Protein AF-A0A8C6BKL3-F1 (afdb_monomer_lite)

Foldseek 3Di:
DLQQAAEEDECVPQVPDPVSVVVCVVSNYFYDYPPPDLPDPSLVVVLVCLLVQGKHKYQQLNDFQPPLDDGDGDCNVVVSQVVRPQRFDKDKDKDWADPCPCVVQCVDPVSVVPDRTGIGIMIMGGGDDDPPDD

Radius of gyration: 18.19 Å; chains: 1; bounding box: 45×33×54 Å

Secondary structure (DSSP, 8-state):
-TTPPBEEEEHHHHSSSHHHHHHHHHTTEEEE-SSS-S-SHHHHHHHHHHHTT--EEE-TTSS--SS---PPPPHHHHHHHHH-SS--EEEEEEEE---TT-TTGGGSTTGGGS-PPPEEEEEEEEPPPPS---

Sequence (134 aa):
LKLMRWTPAAADICFTKELHSHFFSLGKCVPVCRGDGVYQKGMDFILEKLNHGDWVHIFPEGKVNMSSEFLRFKWGIGRLIAECHLNPVILPLWHVENHRADWEALQCPACARAAPGREQVSCEFLPQAIPELS

Organism: Monodon monoceros (NCBI:txid40151)

Structure (mmCIF, N/CA/C/O backbone):
data_AF-A0A8C6BKL3-F1
#
_entry.id   AF-A0A8C6BKL3-F1
#
loop_
_atom_site.group_PDB
_atom_site.id
_atom_site.type_symbol
_atom_site.label_atom_id
_atom_site.label_alt_id
_atom_site.label_comp_id
_atom_site.label_asym_id
_atom_site.label_entity_id
_atom_site.label_seq_id
_atom_site.pdbx_PDB_ins_code
_atom_site.Cartn_x
_atom_site.Cartn_y
_atom_site.Cartn_z
_atom_site.occupancy
_atom_site.B_iso_or_equiv
_atom_site.auth_seq_id
_atom_site.auth_comp_id
_atom_site.auth_asym_id
_atom_site.auth_atom_id
_atom_site.pdbx_PDB_model_num
ATOM 1 N N . LEU A 1 1 ? -14.721 14.035 -1.439 1.00 51.38 1 LEU A N 1
ATOM 2 C CA . LEU A 1 1 ? -13.524 13.202 -1.144 1.00 51.38 1 LEU A CA 1
ATOM 3 C C . LEU A 1 1 ? -13.826 11.861 -0.452 1.00 51.38 1 LEU A C 1
ATOM 5 O O . LEU A 1 1 ? -12.938 11.017 -0.424 1.00 51.38 1 LEU A O 1
ATOM 9 N N . LYS A 1 2 ? -15.053 11.619 0.049 1.00 55.16 2 LYS A N 1
ATOM 10 C CA . LYS A 1 2 ? -15.443 10.363 0.731 1.00 55.16 2 LYS A CA 1
ATOM 11 C C . LYS A 1 2 ? -15.304 9.100 -0.142 1.00 55.16 2 LYS A C 1
ATOM 13 O O . LYS A 1 2 ? -15.147 8.015 0.384 1.00 55.16 2 LYS A O 1
ATOM 18 N N . LEU A 1 3 ? -15.297 9.271 -1.466 1.00 70.56 3 LEU A N 1
ATOM 19 C CA . LEU A 1 3 ? -15.169 8.198 -2.455 1.00 70.56 3 LEU A CA 1
ATOM 20 C C . LEU A 1 3 ? -13.726 7.933 -2.917 1.00 70.56 3 LEU A C 1
ATOM 22 O O . LEU A 1 3 ? -13.546 7.137 -3.815 1.00 70.56 3 LEU A O 1
ATOM 26 N N . MET A 1 4 ? -12.684 8.603 -2.407 1.00 81.44 4 MET A N 1
ATOM 27 C CA . MET A 1 4 ? -11.315 8.404 -2.927 1.00 81.44 4 MET A CA 1
ATOM 28 C C . MET A 1 4 ? -10.608 7.241 -2.219 1.00 81.44 4 MET A C 1
ATOM 30 O O . MET A 1 4 ? -10.530 7.259 -0.987 1.00 81.4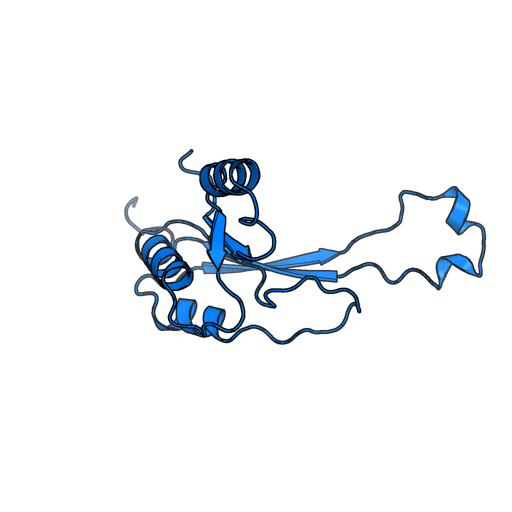4 4 MET A O 1
ATOM 34 N N . ARG A 1 5 ? -10.095 6.267 -2.990 1.00 90.62 5 ARG A N 1
ATOM 35 C CA . ARG A 1 5 ? -9.406 5.060 -2.489 1.00 90.62 5 ARG A CA 1
ATOM 36 C C . ARG A 1 5 ? -8.025 5.347 -1.944 1.00 90.62 5 ARG A C 1
ATOM 38 O O . ARG A 1 5 ? -7.332 6.220 -2.455 1.00 90.62 5 ARG A O 1
ATOM 45 N N . TRP A 1 6 ? -7.614 4.550 -0.966 1.00 94.75 6 TRP A N 1
ATOM 46 C CA . TRP A 1 6 ? -6.213 4.453 -0.574 1.00 94.75 6 TRP A CA 1
ATOM 47 C C . TRP A 1 6 ? -5.484 3.456 -1.466 1.00 94.75 6 TRP A C 1
ATOM 49 O O . TRP A 1 6 ? -6.071 2.502 -1.987 1.00 94.75 6 TRP A O 1
ATOM 59 N N . THR A 1 7 ? -4.191 3.669 -1.684 1.00 94.50 7 THR A N 1
ATOM 60 C CA . THR A 1 7 ? -3.382 2.755 -2.499 1.00 94.50 7 THR A CA 1
ATOM 61 C C . THR A 1 7 ? -1.946 2.725 -2.007 1.00 94.50 7 THR A C 1
ATOM 63 O O . THR A 1 7 ? -1.308 3.775 -1.966 1.00 94.50 7 THR A O 1
ATOM 66 N N . PRO A 1 8 ? -1.398 1.555 -1.647 1.00 94.12 8 PRO A N 1
ATOM 67 C CA . PRO A 1 8 ? 0.025 1.442 -1.397 1.00 94.12 8 PRO A CA 1
ATOM 68 C C . PRO A 1 8 ? 0.797 1.651 -2.705 1.00 94.12 8 PRO A C 1
ATOM 70 O O . PRO A 1 8 ? 0.455 1.089 -3.747 1.00 94.12 8 PRO A O 1
ATOM 73 N N . ALA A 1 9 ? 1.850 2.454 -2.647 1.00 92.19 9 ALA A N 1
ATOM 74 C CA . ALA A 1 9 ? 2.705 2.792 -3.773 1.00 92.19 9 ALA A CA 1
ATOM 75 C C . ALA A 1 9 ? 4.177 2.627 -3.384 1.00 92.19 9 ALA A C 1
ATOM 77 O O . ALA A 1 9 ? 4.569 2.854 -2.241 1.00 92.19 9 ALA A O 1
ATOM 78 N N . ALA A 1 10 ? 4.998 2.212 -4.346 1.00 89.81 10 ALA A N 1
ATOM 79 C CA . ALA A 1 10 ? 6.410 1.938 -4.114 1.00 89.81 10 ALA A CA 1
ATOM 80 C C . ALA A 1 10 ? 7.160 3.236 -3.759 1.00 89.81 10 ALA A C 1
ATOM 82 O O . ALA A 1 10 ? 7.173 4.184 -4.551 1.00 89.81 10 ALA A O 1
ATOM 83 N N . ALA A 1 11 ? 7.758 3.284 -2.566 1.00 88.44 11 ALA A N 1
ATOM 84 C CA . ALA A 1 11 ? 8.433 4.474 -2.042 1.00 88.44 11 ALA A CA 1
ATOM 85 C C . ALA A 1 11 ? 9.581 4.943 -2.954 1.00 88.44 11 ALA A C 1
ATOM 87 O O . ALA A 1 11 ? 9.704 6.126 -3.264 1.00 88.44 11 ALA A O 1
ATOM 88 N N . ASP A 1 12 ? 10.349 3.986 -3.466 1.00 85.56 12 ASP A N 1
ATOM 89 C CA . ASP A 1 12 ? 11.486 4.151 -4.373 1.00 85.56 12 ASP A CA 1
ATOM 90 C C . ASP A 1 12 ? 11.110 4.635 -5.78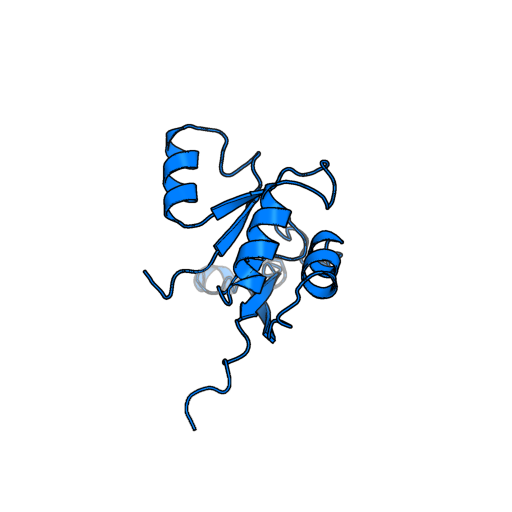5 1.00 85.56 12 ASP A C 1
ATOM 92 O O . ASP A 1 12 ? 11.988 5.007 -6.558 1.00 85.56 12 ASP A O 1
ATOM 96 N N . ILE A 1 13 ? 9.817 4.669 -6.124 1.00 83.88 13 ILE A N 1
ATOM 97 C CA . ILE A 1 13 ? 9.316 5.139 -7.424 1.00 83.88 13 ILE A CA 1
ATOM 98 C C . ILE A 1 13 ? 8.512 6.431 -7.248 1.00 83.88 13 ILE A C 1
ATOM 100 O O . ILE A 1 13 ? 8.813 7.453 -7.867 1.00 83.88 13 ILE A O 1
ATOM 104 N N . CYS A 1 14 ? 7.496 6.403 -6.384 1.00 80.69 14 CYS A N 1
ATOM 105 C CA . CYS A 1 14 ? 6.526 7.487 -6.237 1.00 80.69 14 CYS A CA 1
ATOM 106 C C . CYS A 1 14 ? 6.987 8.596 -5.278 1.00 80.69 14 CYS A C 1
ATOM 108 O O . CYS A 1 14 ? 6.518 9.721 -5.401 1.00 80.69 14 CYS A O 1
ATOM 110 N N . PHE A 1 15 ? 7.913 8.326 -4.354 1.00 85.88 15 PHE A N 1
ATOM 111 C CA . PHE A 1 15 ? 8.265 9.254 -3.267 1.00 85.88 15 PHE A CA 1
ATOM 112 C C . PHE A 1 15 ? 9.735 9.699 -3.308 1.00 85.88 15 PHE A C 1
ATOM 114 O O . PHE A 1 15 ? 10.348 9.999 -2.287 1.00 85.88 15 PHE A O 1
ATOM 121 N N . THR A 1 16 ? 10.310 9.755 -4.511 1.00 83.81 16 THR A N 1
ATOM 122 C CA . THR A 1 16 ? 11.729 10.083 -4.738 1.00 83.81 16 THR A CA 1
ATOM 123 C C . THR A 1 16 ? 12.043 11.578 -4.702 1.00 83.81 16 THR A C 1
ATOM 125 O O . THR A 1 16 ? 13.180 11.962 -4.440 1.00 83.81 16 THR A O 1
ATOM 128 N N . LYS A 1 17 ? 11.057 12.436 -4.987 1.00 86.12 17 LYS A N 1
ATOM 129 C CA . LYS A 1 17 ? 11.197 13.900 -5.047 1.00 86.12 17 LYS A CA 1
ATOM 130 C C . LYS A 1 17 ? 10.077 14.559 -4.260 1.00 86.12 17 LYS A C 1
ATOM 132 O O . LYS A 1 17 ? 8.958 14.060 -4.275 1.00 86.12 17 LYS A O 1
ATOM 137 N N . GLU A 1 18 ? 10.341 15.722 -3.674 1.00 79.19 18 GLU A N 1
ATOM 138 C CA . GLU A 1 18 ? 9.375 16.455 -2.842 1.00 79.19 18 GLU A CA 1
ATOM 139 C C . GLU A 1 18 ? 8.046 16.738 -3.566 1.00 79.19 18 GLU A C 1
ATOM 141 O O . GLU A 1 18 ? 6.975 16.452 -3.033 1.00 79.19 18 GLU A O 1
ATOM 146 N N . LEU A 1 19 ? 8.106 17.181 -4.829 1.00 80.50 19 LEU A N 1
ATOM 147 C CA . LEU A 1 19 ? 6.911 17.412 -5.650 1.00 80.50 19 LEU A CA 1
ATOM 148 C C . LEU A 1 19 ? 6.110 16.129 -5.911 1.00 80.50 19 LEU A C 1
ATOM 150 O O . LEU A 1 19 ? 4.881 16.144 -5.851 1.00 80.50 19 LEU A O 1
ATOM 154 N N . HIS A 1 20 ? 6.794 15.013 -6.187 1.00 80.06 20 HIS A N 1
ATOM 155 C CA . HIS A 1 20 ? 6.130 13.728 -6.417 1.00 80.06 20 HIS A CA 1
ATOM 156 C C . HIS A 1 20 ? 5.489 13.227 -5.122 1.00 80.06 20 HIS A C 1
ATOM 158 O O . HIS A 1 20 ? 4.311 12.880 -5.114 1.00 80.06 20 HIS A O 1
ATOM 164 N N . SER A 1 21 ? 6.226 13.280 -4.012 1.00 81.62 21 SER A N 1
ATOM 165 C CA . SER A 1 21 ? 5.728 12.903 -2.692 1.00 81.62 21 SER A CA 1
ATOM 166 C C . SER A 1 21 ? 4.482 13.697 -2.315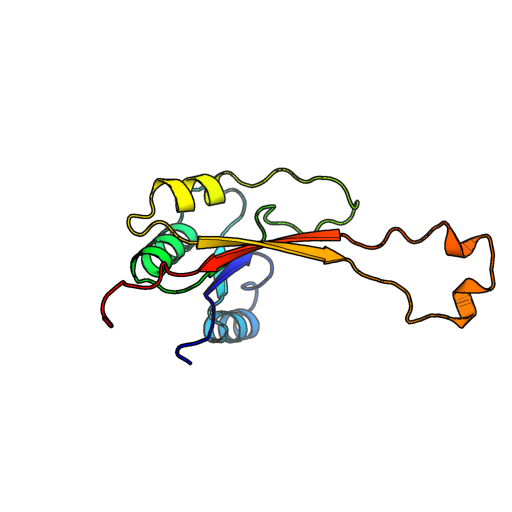 1.00 81.62 21 SER A C 1
ATOM 168 O O . SER A 1 21 ? 3.517 13.108 -1.831 1.00 81.62 21 SER A O 1
ATOM 170 N N . HIS A 1 22 ? 4.452 15.006 -2.588 1.00 81.94 22 HIS A N 1
ATOM 171 C CA . HIS A 1 22 ? 3.276 15.834 -2.334 1.00 81.94 22 HIS A CA 1
ATOM 172 C C . HIS A 1 22 ? 2.084 15.420 -3.207 1.00 81.94 22 HIS A C 1
ATOM 174 O O . HIS A 1 22 ? 1.000 15.165 -2.683 1.00 81.94 22 HIS A O 1
ATOM 180 N N . PHE A 1 23 ? 2.290 15.263 -4.519 1.00 87.44 23 PHE A N 1
ATOM 181 C CA . PHE A 1 23 ? 1.244 14.836 -5.453 1.00 87.44 23 PHE A CA 1
ATOM 182 C C . PHE A 1 23 ? 0.634 13.476 -5.073 1.00 87.44 23 PHE A C 1
ATOM 184 O O . PHE A 1 23 ? -0.585 13.345 -4.961 1.00 87.44 23 PHE A O 1
ATOM 191 N N . PHE A 1 24 ? 1.473 12.469 -4.824 1.00 85.12 24 PHE A N 1
ATOM 192 C CA . PHE A 1 24 ? 1.011 11.125 -4.483 1.00 85.12 24 PHE A CA 1
ATOM 193 C C . PHE A 1 24 ? 0.358 11.072 -3.097 1.00 85.12 24 PHE A C 1
ATOM 195 O O . PHE A 1 24 ? -0.656 10.391 -2.935 1.00 85.12 24 PHE A O 1
ATOM 202 N N . SER A 1 25 ? 0.854 11.838 -2.120 1.00 85.81 25 SER A N 1
ATOM 203 C CA . SER A 1 25 ? 0.216 11.929 -0.797 1.00 85.81 25 SER A CA 1
ATOM 204 C C . SER A 1 25 ? -1.183 12.548 -0.882 1.00 85.81 25 SER A C 1
ATOM 206 O O . SER A 1 25 ? -2.120 12.030 -0.274 1.00 85.81 25 SER A O 1
ATOM 208 N N . LEU A 1 26 ? -1.361 13.606 -1.686 1.00 85.12 26 LEU A N 1
ATOM 209 C CA . LEU A 1 26 ? -2.677 14.208 -1.942 1.00 85.12 26 LEU A CA 1
ATOM 210 C C . LEU A 1 26 ? -3.644 13.226 -2.620 1.00 85.12 26 LEU A C 1
ATOM 212 O O . LEU A 1 26 ? -4.842 13.246 -2.346 1.00 85.12 26 LEU A O 1
ATOM 216 N N . GLY A 1 27 ? -3.119 12.333 -3.460 1.00 87.69 27 GLY A N 1
ATOM 217 C CA . GLY A 1 27 ? -3.862 11.243 -4.091 1.00 87.69 27 GLY A CA 1
ATOM 218 C C . GLY A 1 27 ? -4.109 10.023 -3.197 1.00 87.69 27 GLY A C 1
ATOM 219 O O . GLY A 1 27 ? -4.451 8.970 -3.732 1.00 87.69 27 GLY A O 1
ATOM 220 N N . LYS A 1 28 ? -3.904 10.119 -1.871 1.00 91.50 28 LYS A N 1
ATOM 221 C CA . LYS A 1 28 ? -4.041 9.005 -0.911 1.00 91.50 28 LYS A CA 1
ATOM 222 C C . LYS A 1 28 ? -3.144 7.795 -1.222 1.00 91.50 28 LYS A C 1
ATOM 224 O O . LYS A 1 28 ? -3.483 6.647 -0.910 1.00 91.50 28 LYS A O 1
ATOM 229 N N . CYS A 1 29 ? -1.982 8.035 -1.826 1.00 92.25 29 CYS A N 1
ATOM 230 C CA . CYS A 1 29 ? -0.977 6.995 -1.991 1.00 92.25 29 CYS A CA 1
ATOM 231 C C . CYS A 1 29 ? -0.162 6.845 -0.705 1.00 92.25 29 CYS A C 1
ATOM 233 O O . CYS A 1 29 ? 0.311 7.828 -0.138 1.00 92.25 29 CYS A O 1
ATOM 235 N N . VAL A 1 30 ? 0.017 5.605 -0.262 1.00 94.25 30 VAL A N 1
ATOM 236 C CA . VAL A 1 30 ? 0.734 5.267 0.969 1.00 94.25 30 VAL A CA 1
ATOM 237 C C . VAL A 1 30 ? 2.084 4.660 0.595 1.00 94.25 30 VAL A C 1
ATOM 239 O O . VAL A 1 30 ? 2.106 3.673 -0.141 1.00 94.25 30 VAL A O 1
ATOM 242 N N . PRO A 1 31 ? 3.215 5.215 1.056 1.00 93.19 31 PRO A N 1
ATOM 243 C CA . PRO A 1 31 ? 4.527 4.693 0.700 1.00 93.19 31 PRO A CA 1
ATOM 244 C C . PRO A 1 31 ? 4.752 3.306 1.314 1.00 93.19 31 PRO A C 1
ATOM 246 O O . PRO A 1 31 ? 4.552 3.096 2.510 1.00 93.19 31 PRO A O 1
ATOM 249 N N . VAL A 1 32 ? 5.199 2.367 0.484 1.00 93.56 32 VAL A N 1
ATOM 250 C CA . VAL A 1 32 ? 5.600 1.011 0.870 1.00 93.56 32 VAL A CA 1
ATOM 251 C C . VAL A 1 32 ? 7.003 0.750 0.334 1.00 93.56 32 VAL A C 1
ATOM 253 O O . VAL A 1 32 ? 7.260 0.881 -0.867 1.00 93.56 32 VAL A O 1
ATOM 256 N N . CYS A 1 33 ? 7.911 0.375 1.229 1.00 91.56 33 CYS A N 1
ATOM 257 C CA . CYS A 1 33 ? 9.291 0.047 0.904 1.00 91.56 33 CYS A CA 1
ATOM 258 C C . CYS A 1 33 ? 9.409 -1.439 0.555 1.00 91.56 33 CYS A C 1
ATOM 260 O O . CYS A 1 33 ? 8.897 -2.322 1.255 1.00 91.56 33 CYS A O 1
ATOM 262 N N . ARG A 1 34 ? 10.079 -1.733 -0.562 1.00 88.38 34 ARG A N 1
ATOM 263 C CA . ARG A 1 34 ? 10.348 -3.107 -0.997 1.00 88.38 34 ARG A CA 1
ATOM 264 C C . ARG A 1 34 ? 11.542 -3.651 -0.220 1.00 88.38 34 ARG A C 1
ATOM 266 O O . ARG A 1 34 ? 12.591 -3.029 -0.211 1.00 88.38 34 ARG A O 1
ATOM 273 N N . GLY A 1 35 ? 11.397 -4.840 0.359 1.00 87.31 35 GLY A N 1
ATOM 274 C CA . GLY A 1 35 ? 12.470 -5.489 1.125 1.00 87.31 35 GLY A CA 1
ATOM 275 C C . GLY A 1 35 ? 12.352 -5.312 2.640 1.00 87.31 35 GLY A C 1
ATOM 276 O O . GLY A 1 35 ? 12.831 -6.175 3.364 1.00 87.31 35 GLY A O 1
ATOM 277 N N . ASP A 1 36 ? 11.591 -4.321 3.110 1.00 89.31 36 ASP A N 1
ATOM 278 C CA . ASP A 1 36 ? 11.394 -4.032 4.545 1.00 89.31 36 ASP A CA 1
ATOM 279 C C . ASP A 1 36 ? 10.420 -5.000 5.250 1.00 89.31 36 ASP A C 1
ATOM 281 O O . ASP A 1 36 ? 10.072 -4.831 6.416 1.00 89.31 36 ASP A O 1
ATOM 285 N N . GLY A 1 37 ? 9.963 -6.039 4.547 1.00 91.81 37 GLY A N 1
ATOM 286 C CA . GLY A 1 37 ? 9.018 -7.024 5.066 1.00 91.81 37 GLY A CA 1
ATOM 287 C C . GLY A 1 37 ? 7.554 -6.566 5.041 1.00 91.81 37 GLY A C 1
ATOM 288 O O . GLY A 1 37 ? 7.181 -5.557 4.437 1.00 91.81 37 GLY A O 1
ATOM 289 N N . VAL A 1 38 ? 6.687 -7.382 5.650 1.00 94.25 38 VAL A N 1
ATOM 290 C CA . VAL A 1 38 ? 5.230 -7.139 5.688 1.00 94.25 38 VAL A CA 1
ATOM 291 C C . VAL A 1 38 ? 4.806 -6.234 6.847 1.00 94.25 38 VAL A C 1
ATOM 293 O O . VAL A 1 38 ? 3.744 -5.621 6.763 1.00 94.25 38 VAL A O 1
ATOM 296 N N . TYR A 1 39 ? 5.632 -6.137 7.894 1.00 95.38 39 TYR A N 1
ATOM 297 C CA . TYR A 1 39 ? 5.426 -5.303 9.081 1.00 95.38 39 TYR A CA 1
ATOM 298 C C . TYR A 1 39 ? 6.153 -3.970 8.911 1.00 95.38 39 TYR A C 1
ATOM 300 O O . TYR A 1 39 ? 7.300 -3.810 9.318 1.00 95.38 39 TYR A O 1
ATOM 308 N N . GLN A 1 40 ? 5.487 -3.027 8.252 1.00 95.19 40 GLN A N 1
ATOM 309 C CA . GLN A 1 40 ? 6.004 -1.685 8.008 1.00 95.19 40 GLN A CA 1
ATOM 310 C C . GLN A 1 40 ? 4.883 -0.659 8.149 1.00 95.19 40 GLN A C 1
ATOM 312 O O . GLN A 1 40 ? 3.723 -0.959 7.858 1.00 95.19 40 GLN A O 1
ATOM 317 N N . LYS A 1 41 ? 5.250 0.581 8.489 1.00 95.25 41 LYS A N 1
ATOM 318 C CA . LYS A 1 41 ? 4.297 1.665 8.782 1.00 95.25 41 LYS A CA 1
ATOM 319 C C . LYS A 1 41 ? 3.256 1.884 7.681 1.00 95.25 41 LYS A C 1
ATOM 321 O O . LYS A 1 41 ? 2.096 2.128 7.985 1.00 95.25 41 LYS A O 1
ATOM 326 N N . GLY A 1 42 ? 3.651 1.777 6.409 1.00 94.38 42 GLY A N 1
ATOM 327 C CA . GLY A 1 42 ? 2.723 1.916 5.284 1.00 94.38 42 GLY A CA 1
ATOM 328 C C . GLY A 1 42 ? 1.652 0.821 5.252 1.00 94.38 42 GLY A C 1
ATOM 329 O O . GLY A 1 42 ? 0.483 1.108 5.019 1.00 94.38 42 GLY A O 1
ATOM 330 N N . MET A 1 43 ? 2.026 -0.425 5.549 1.00 95.94 43 MET A N 1
ATOM 331 C CA . MET A 1 43 ? 1.083 -1.547 5.617 1.00 95.94 43 MET A CA 1
ATOM 332 C C . MET A 1 43 ? 0.181 -1.451 6.850 1.00 95.94 43 MET A C 1
ATOM 334 O O . MET A 1 43 ? -1.014 -1.706 6.739 1.00 95.94 43 MET A O 1
ATOM 338 N N . ASP A 1 44 ? 0.732 -1.032 7.991 1.00 96.31 44 ASP A N 1
ATOM 339 C CA . ASP A 1 44 ? -0.034 -0.830 9.228 1.00 96.31 44 ASP A CA 1
ATOM 340 C C . ASP A 1 44 ? -1.086 0.274 9.052 1.00 96.31 44 ASP A C 1
ATOM 342 O O . ASP A 1 44 ? -2.237 0.114 9.449 1.00 96.31 44 ASP A O 1
ATOM 346 N N . PHE A 1 45 ? -0.722 1.362 8.369 1.00 96.19 45 PHE A N 1
ATOM 347 C CA . PHE A 1 45 ? -1.653 2.431 8.022 1.00 96.19 45 PHE A CA 1
ATOM 348 C C . PHE A 1 45 ? -2.768 1.943 7.087 1.00 96.19 45 PHE A C 1
ATOM 350 O O . PHE A 1 45 ? -3.933 2.273 7.290 1.00 96.19 45 PHE A O 1
ATOM 357 N N . ILE A 1 46 ? -2.444 1.136 6.072 1.00 95.25 46 ILE A N 1
ATOM 358 C CA . ILE A 1 46 ? -3.458 0.547 5.184 1.00 95.25 46 ILE A CA 1
ATOM 359 C C . ILE A 1 46 ? -4.417 -0.360 5.967 1.00 95.25 46 ILE A C 1
ATOM 361 O O . ILE A 1 46 ? -5.627 -0.278 5.760 1.00 95.25 46 ILE A O 1
ATOM 365 N N . LEU A 1 47 ? -3.898 -1.182 6.883 1.00 95.06 47 LEU A N 1
ATOM 366 C CA . LEU A 1 47 ? -4.709 -2.028 7.759 1.00 95.06 47 LEU A CA 1
ATOM 367 C C . LEU A 1 47 ? -5.659 -1.195 8.632 1.00 95.06 47 LEU A C 1
ATOM 369 O O . LEU A 1 47 ? -6.839 -1.520 8.747 1.00 95.06 47 LEU A O 1
ATOM 373 N N . GLU A 1 48 ? -5.176 -0.087 9.198 1.00 94.94 48 GLU A N 1
ATOM 374 C CA . GLU A 1 48 ? -6.003 0.860 9.952 1.00 94.94 48 GLU A CA 1
ATOM 375 C C . GLU A 1 48 ? -7.148 1.422 9.094 1.00 94.94 48 GLU A C 1
ATOM 377 O O . GLU A 1 48 ? -8.278 1.511 9.574 1.00 94.94 48 GLU A O 1
ATOM 382 N N . LYS A 1 49 ? -6.888 1.770 7.826 1.00 93.19 49 LYS A N 1
ATOM 383 C CA . LYS A 1 49 ? -7.921 2.279 6.905 1.00 93.19 49 LYS A CA 1
ATOM 384 C C . LYS A 1 49 ? -8.961 1.225 6.551 1.00 93.19 49 LYS A C 1
ATOM 386 O O . LYS A 1 49 ? -10.151 1.523 6.620 1.00 93.19 49 LYS A O 1
ATOM 391 N N . LEU A 1 50 ? -8.540 -0.008 6.282 1.00 92.38 50 LEU A N 1
ATOM 392 C CA . LEU A 1 50 ? -9.469 -1.124 6.080 1.00 92.38 50 LEU A CA 1
ATOM 393 C C . LEU A 1 50 ? -10.372 -1.334 7.305 1.00 92.38 50 LEU A C 1
ATOM 395 O O . LEU A 1 50 ? -11.590 -1.419 7.169 1.00 92.38 50 LEU A O 1
ATOM 399 N N . ASN A 1 51 ? -9.791 -1.311 8.507 1.00 92.44 51 ASN A N 1
ATOM 400 C CA . ASN A 1 51 ? -10.532 -1.438 9.764 1.00 92.44 51 ASN A CA 1
ATOM 401 C C . ASN A 1 51 ? -11.474 -0.257 10.058 1.00 92.44 51 ASN A C 1
ATOM 403 O O . ASN A 1 51 ? -12.398 -0.409 10.852 1.00 92.44 51 ASN A O 1
ATOM 407 N N . HIS A 1 52 ? -11.277 0.901 9.424 1.00 90.69 52 HIS A N 1
ATOM 408 C CA . HIS A 1 52 ? -12.199 2.041 9.492 1.00 90.69 52 HIS A CA 1
ATOM 409 C C . HIS A 1 52 ? -13.291 2.011 8.411 1.00 90.69 52 HIS A C 1
ATOM 411 O O . HIS A 1 52 ? -14.113 2.925 8.349 1.00 90.69 52 HIS A O 1
ATOM 417 N N . GLY A 1 53 ? -13.314 0.988 7.554 1.00 88.12 53 GLY A N 1
ATOM 418 C CA . GLY A 1 53 ? -14.262 0.901 6.446 1.00 88.12 53 GLY A CA 1
ATOM 419 C C . GLY A 1 53 ? -13.913 1.813 5.266 1.00 88.12 53 GLY A C 1
ATOM 420 O O . GLY A 1 53 ? -14.777 2.118 4.443 1.00 88.12 53 GLY A O 1
ATOM 421 N N . ASP A 1 54 ? -12.661 2.257 5.150 1.00 90.56 54 ASP A N 1
ATOM 422 C CA . ASP A 1 54 ? -12.183 2.843 3.903 1.00 90.56 54 ASP A CA 1
ATOM 423 C C . ASP A 1 54 ? -11.882 1.737 2.882 1.00 90.56 54 ASP A C 1
ATOM 425 O O . ASP A 1 54 ? -11.407 0.652 3.217 1.00 90.56 54 ASP A O 1
ATOM 429 N N . TRP A 1 55 ? -12.084 2.046 1.603 1.00 90.19 55 TRP A N 1
ATOM 430 C CA . TRP A 1 55 ? -11.672 1.167 0.512 1.00 90.19 55 TRP A CA 1
ATOM 431 C C . TRP A 1 55 ? -10.206 1.361 0.097 1.00 90.19 55 TRP A C 1
ATOM 433 O O . TRP A 1 55 ? -9.676 2.482 0.058 1.00 90.19 55 TRP A O 1
ATOM 443 N N . VAL A 1 56 ? -9.556 0.253 -0.260 1.00 93.81 56 VAL A N 1
ATOM 444 C CA . VAL A 1 56 ? -8.143 0.199 -0.653 1.00 93.81 56 VAL A CA 1
ATOM 445 C C . VAL A 1 56 ? -7.999 -0.569 -1.960 1.00 93.81 56 VAL A C 1
ATOM 447 O O . VAL A 1 56 ? -8.525 -1.664 -2.103 1.00 93.81 56 VAL A O 1
ATOM 450 N N . HIS A 1 57 ? -7.232 -0.038 -2.906 1.00 94.31 57 HIS A N 1
ATOM 451 C CA . HIS A 1 57 ? -6.881 -0.746 -4.139 1.00 94.31 57 HIS A CA 1
ATOM 452 C C . HIS A 1 57 ? -5.405 -1.112 -4.142 1.00 94.31 57 HIS A C 1
ATOM 454 O O . HIS A 1 57 ? -4.554 -0.269 -3.851 1.00 94.31 57 HIS A O 1
ATOM 460 N N . ILE A 1 58 ? -5.102 -2.368 -4.461 1.00 93.25 58 ILE A N 1
ATOM 461 C CA . ILE A 1 58 ? -3.754 -2.925 -4.367 1.00 93.25 58 ILE A CA 1
ATOM 462 C C . ILE A 1 58 ? -3.445 -3.780 -5.595 1.00 93.25 58 ILE A C 1
ATOM 464 O O . ILE A 1 58 ? -4.248 -4.613 -6.002 1.00 93.25 58 ILE A O 1
ATOM 468 N N . PHE A 1 59 ? -2.236 -3.632 -6.138 1.00 92.69 59 PHE A N 1
ATOM 469 C CA . PHE A 1 59 ? -1.655 -4.590 -7.078 1.00 92.69 59 PHE A CA 1
ATOM 470 C C . PHE A 1 59 ? -0.915 -5.674 -6.276 1.00 92.69 59 PHE A C 1
ATOM 472 O O . PHE A 1 59 ? 0.160 -5.393 -5.732 1.00 92.69 59 PHE A O 1
ATOM 479 N N . PRO A 1 60 ? -1.459 -6.900 -6.150 1.00 91.31 60 PRO A N 1
ATOM 480 C CA . PRO A 1 60 ? -0.986 -7.891 -5.180 1.00 91.31 60 PRO A CA 1
ATOM 481 C C . PRO A 1 60 ? 0.434 -8.403 -5.458 1.00 91.31 60 PRO A C 1
ATOM 483 O O . PRO A 1 60 ? 1.106 -8.914 -4.565 1.00 91.31 60 PRO A O 1
ATOM 486 N N . GLU A 1 61 ? 0.921 -8.242 -6.683 1.00 89.62 61 GLU A N 1
ATOM 487 C CA . GLU A 1 61 ? 2.268 -8.622 -7.116 1.00 89.62 61 GLU A CA 1
ATOM 488 C C . GLU A 1 61 ? 3.338 -7.631 -6.627 1.00 89.62 61 GLU A C 1
ATOM 490 O O . GLU A 1 61 ? 4.523 -7.969 -6.517 1.00 89.62 61 GLU A O 1
ATOM 495 N N . GLY A 1 62 ? 2.929 -6.392 -6.331 1.00 86.31 62 GLY A N 1
ATOM 496 C CA . GLY A 1 62 ? 3.816 -5.301 -5.939 1.00 86.31 62 GL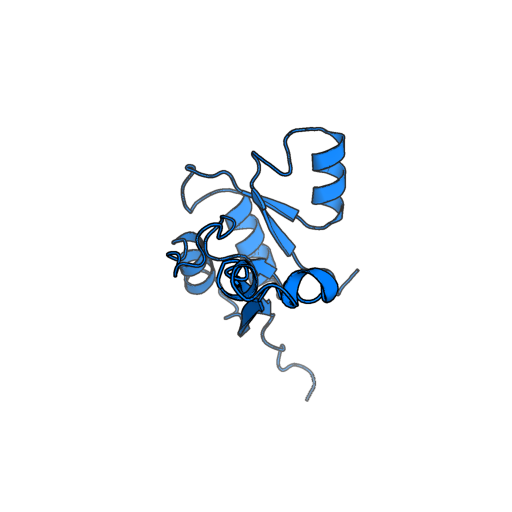Y A CA 1
ATOM 497 C C . GLY A 1 62 ? 4.808 -4.891 -7.032 1.00 86.31 62 GLY A C 1
ATOM 498 O O . GLY A 1 62 ? 5.807 -4.245 -6.731 1.00 86.31 62 GLY A O 1
ATOM 499 N N . LYS A 1 63 ? 4.592 -5.279 -8.293 1.00 85.31 63 LYS A N 1
ATOM 500 C CA . LYS A 1 63 ? 5.390 -4.887 -9.463 1.00 85.31 63 LYS A CA 1
ATOM 501 C C . LYS A 1 63 ? 4.515 -4.901 -10.716 1.00 85.31 63 LYS A C 1
ATOM 503 O O . LYS A 1 63 ? 3.454 -5.506 -10.696 1.00 85.31 63 LYS A O 1
ATOM 508 N N . VAL A 1 64 ? 4.985 -4.240 -11.769 1.00 83.12 64 VAL A N 1
ATOM 509 C CA . VAL A 1 64 ? 4.340 -4.280 -13.085 1.00 83.12 64 VAL A CA 1
ATOM 510 C C . VAL A 1 64 ? 4.708 -5.591 -13.778 1.00 83.12 64 VAL A C 1
ATOM 512 O O . VAL A 1 64 ? 5.886 -5.968 -13.799 1.00 83.12 64 VAL A O 1
ATOM 515 N N . ASN A 1 65 ? 3.713 -6.275 -14.335 1.00 81.06 65 ASN A N 1
ATOM 516 C CA . ASN A 1 65 ? 3.909 -7.468 -15.140 1.00 81.06 65 ASN A CA 1
ATOM 517 C C . ASN A 1 65 ? 4.414 -7.100 -16.541 1.00 81.06 65 ASN A C 1
ATOM 519 O O . ASN A 1 65 ? 3.674 -6.579 -17.372 1.00 81.06 65 ASN A O 1
ATOM 523 N N . MET A 1 66 ? 5.696 -7.357 -16.794 1.00 77.81 66 MET A N 1
ATOM 524 C CA . MET A 1 66 ? 6.326 -7.088 -18.092 1.00 77.81 66 MET A CA 1
ATOM 525 C C . MET A 1 66 ? 6.352 -8.321 -19.008 1.00 77.81 66 MET A C 1
ATOM 527 O O . MET A 1 66 ? 6.545 -8.158 -20.208 1.00 77.81 66 MET A O 1
ATOM 531 N N . SER A 1 67 ? 6.196 -9.531 -18.455 1.00 73.88 67 SER A N 1
ATOM 532 C CA . SER A 1 67 ? 6.310 -10.809 -19.178 1.00 73.88 67 SER A CA 1
ATOM 533 C C . SER A 1 67 ? 4.965 -11.488 -19.466 1.00 73.88 67 SER A C 1
ATOM 535 O O . SER A 1 67 ? 4.956 -12.552 -20.074 1.00 73.88 67 SER A O 1
ATOM 537 N N . SER A 1 68 ? 3.842 -10.887 -19.052 1.00 70.25 68 SER A N 1
ATOM 538 C CA . SER A 1 68 ? 2.489 -11.472 -19.132 1.00 70.25 68 SER A CA 1
ATOM 539 C C . SER A 1 68 ? 2.398 -12.880 -18.520 1.00 70.25 68 SER A C 1
ATOM 541 O O . SER A 1 68 ? 1.661 -13.740 -18.989 1.00 70.25 68 SER A O 1
ATOM 543 N N . GLU A 1 69 ? 3.158 -13.124 -17.450 1.00 79.19 69 GLU A N 1
ATOM 544 C CA . GLU A 1 69 ? 3.131 -14.385 -16.700 1.00 79.19 69 GLU A CA 1
ATOM 545 C C . GLU A 1 69 ? 2.310 -14.254 -15.415 1.00 79.19 69 GLU A C 1
ATOM 547 O O . GLU A 1 69 ? 2.131 -13.156 -14.883 1.00 79.19 69 GLU A O 1
ATOM 552 N N . PHE A 1 70 ? 1.864 -15.385 -14.860 1.00 78.50 70 PHE A N 1
ATOM 553 C CA . PHE A 1 70 ? 1.238 -15.410 -13.539 1.00 78.50 70 PHE A CA 1
ATOM 554 C C . PHE A 1 70 ? 2.268 -15.096 -12.453 1.00 78.50 70 PHE A C 1
ATOM 556 O O . PHE A 1 70 ? 3.114 -15.920 -12.095 1.00 78.50 70 PHE A O 1
ATOM 563 N N . LEU A 1 71 ? 2.186 -13.890 -11.900 1.00 85.12 71 LEU A N 1
ATOM 564 C CA . LEU A 1 71 ? 3.076 -13.443 -10.844 1.00 85.12 71 LEU A CA 1
ATOM 565 C C . LEU A 1 71 ? 2.536 -13.816 -9.462 1.00 85.12 71 LEU A C 1
ATOM 567 O O . LEU A 1 71 ? 1.347 -13.742 -9.160 1.00 85.12 71 LEU A O 1
ATOM 571 N N . ARG A 1 72 ? 3.458 -14.196 -8.576 1.00 88.81 72 ARG A N 1
ATOM 572 C CA . ARG A 1 72 ? 3.132 -14.540 -7.193 1.00 88.81 72 ARG A CA 1
ATOM 573 C C . ARG A 1 72 ? 2.661 -13.307 -6.416 1.00 88.81 72 ARG A C 1
ATOM 575 O O . ARG A 1 72 ? 3.367 -12.298 -6.354 1.00 88.81 72 ARG A O 1
ATOM 582 N N . PHE A 1 73 ? 1.546 -13.449 -5.703 1.00 92.06 73 PHE A N 1
ATOM 583 C CA . PHE A 1 73 ? 1.070 -12.436 -4.763 1.00 92.06 73 PHE A CA 1
ATOM 584 C C . PHE A 1 73 ? 1.990 -12.302 -3.545 1.00 92.06 73 PHE A C 1
ATOM 586 O O . PHE A 1 73 ? 2.540 -13.273 -3.012 1.00 92.06 73 PHE A O 1
ATOM 593 N N . LYS A 1 74 ? 2.171 -11.066 -3.087 1.00 92.31 74 LYS A N 1
ATOM 594 C CA . LYS A 1 74 ? 3.007 -10.739 -1.934 1.00 92.31 74 LYS A CA 1
ATOM 595 C C . LYS A 1 74 ? 2.283 -11.081 -0.635 1.00 92.31 74 LYS A C 1
ATOM 597 O O . LYS A 1 74 ? 1.100 -10.800 -0.469 1.00 92.31 74 LYS A O 1
ATOM 602 N N . TRP A 1 75 ? 3.034 -11.611 0.330 1.00 94.00 75 TRP A N 1
ATOM 603 C CA . TRP A 1 75 ? 2.525 -11.989 1.656 1.00 94.00 75 TRP A CA 1
ATOM 604 C C . TRP A 1 75 ? 1.851 -10.845 2.420 1.00 94.00 75 TRP A C 1
ATOM 606 O O . TRP A 1 75 ? 0.961 -11.101 3.224 1.00 94.00 75 TRP A O 1
ATOM 616 N N . GLY A 1 76 ? 2.220 -9.591 2.134 1.00 93.25 76 GLY A N 1
ATOM 617 C CA . GLY A 1 76 ? 1.569 -8.419 2.723 1.00 93.25 76 GLY A CA 1
ATOM 618 C C . GLY A 1 76 ? 0.059 -8.378 2.470 1.00 93.25 76 GLY A C 1
ATOM 619 O O . GLY A 1 76 ? -0.675 -7.911 3.327 1.00 93.25 76 GLY A O 1
ATOM 620 N N . ILE A 1 77 ? -0.418 -8.936 1.352 1.00 93.44 77 ILE A N 1
ATOM 621 C CA . ILE A 1 77 ? -1.856 -9.054 1.069 1.00 93.44 77 ILE A CA 1
ATOM 622 C C . ILE A 1 77 ? -2.524 -10.041 2.026 1.00 93.44 77 ILE A C 1
ATOM 624 O O . ILE A 1 77 ? -3.561 -9.733 2.602 1.00 93.44 77 ILE A O 1
ATOM 628 N N . GLY A 1 78 ? -1.904 -11.207 2.234 1.00 94.00 78 GLY A N 1
ATOM 629 C CA . GLY A 1 78 ? -2.400 -12.207 3.179 1.00 94.00 78 GLY A CA 1
ATOM 630 C C . GLY A 1 78 ? -2.449 -11.665 4.605 1.00 94.00 78 GLY A C 1
ATOM 631 O O . GLY A 1 78 ? -3.424 -11.900 5.307 1.00 94.00 78 GLY A O 1
ATOM 632 N N . ARG A 1 79 ? -1.447 -10.866 4.994 1.00 94.94 79 ARG A N 1
ATOM 633 C CA . ARG A 1 79 ? -1.439 -10.147 6.272 1.00 94.94 79 ARG A CA 1
ATOM 634 C C . ARG A 1 79 ? -2.636 -9.205 6.399 1.00 94.94 79 ARG A C 1
ATOM 636 O O . ARG A 1 79 ? -3.344 -9.287 7.392 1.00 94.94 79 ARG A O 1
ATOM 643 N N . LEU A 1 80 ? -2.870 -8.341 5.404 1.00 94.69 80 LEU A N 1
ATOM 644 C CA . LEU A 1 80 ? -4.002 -7.409 5.436 1.00 94.69 80 LEU A CA 1
ATOM 645 C C . LEU A 1 80 ? -5.327 -8.151 5.601 1.00 94.69 80 LEU A C 1
ATOM 647 O O . LEU A 1 80 ? -6.146 -7.723 6.392 1.00 94.69 80 LEU A O 1
ATOM 651 N N . ILE A 1 81 ? -5.525 -9.271 4.907 1.00 93.00 81 ILE A N 1
ATOM 652 C CA . ILE A 1 81 ? -6.755 -10.065 5.027 1.00 93.00 81 ILE A CA 1
ATOM 653 C C . ILE A 1 81 ? -6.863 -10.724 6.410 1.00 93.00 81 ILE A C 1
ATOM 655 O O . ILE A 1 81 ? -7.935 -10.716 7.000 1.00 93.00 81 ILE A O 1
ATOM 659 N N . ALA A 1 82 ? -5.769 -11.292 6.922 1.00 94.44 82 ALA A N 1
ATOM 660 C CA . ALA A 1 82 ? -5.771 -12.048 8.174 1.00 94.44 82 ALA A CA 1
ATOM 661 C C . ALA A 1 82 ? -5.873 -11.165 9.428 1.00 94.44 82 ALA A C 1
ATOM 663 O O . ALA A 1 82 ? -6.447 -11.592 10.425 1.00 94.44 82 ALA A O 1
ATOM 664 N N . GLU A 1 83 ? -5.297 -9.961 9.397 1.00 95.38 83 GLU A N 1
ATOM 665 C CA . GLU A 1 83 ? -5.260 -9.038 10.539 1.00 95.38 83 GLU A CA 1
ATOM 666 C C . GLU A 1 83 ? -6.397 -7.994 10.502 1.00 95.38 83 GLU A C 1
ATOM 668 O O . GLU A 1 83 ? -6.536 -7.202 11.435 1.00 95.38 83 GLU A O 1
ATOM 673 N N . CYS A 1 84 ? -7.219 -7.957 9.445 1.00 93.00 84 CYS A N 1
ATOM 674 C CA . CYS A 1 84 ? -8.353 -7.034 9.365 1.00 93.00 84 CYS A CA 1
ATOM 675 C C . CYS A 1 84 ? -9.517 -7.539 10.226 1.00 93.00 84 CYS A C 1
ATOM 677 O O . CYS A 1 84 ? -9.994 -8.656 10.054 1.00 93.00 84 CYS A O 1
ATOM 679 N N . HIS A 1 85 ? -9.998 -6.702 11.142 1.00 91.50 85 HIS A N 1
ATOM 680 C CA . HIS A 1 85 ? -11.139 -7.001 12.008 1.00 91.50 85 HIS A CA 1
ATOM 681 C C . HIS A 1 85 ? -12.468 -6.900 11.250 1.00 91.50 85 HIS A C 1
ATOM 683 O O . HIS A 1 85 ? -13.390 -7.673 11.501 1.00 91.50 85 HIS A O 1
ATOM 689 N N . LEU A 1 86 ? -12.566 -5.948 10.316 1.00 87.56 86 LEU A N 1
ATOM 690 C CA . LEU A 1 86 ? -13.684 -5.848 9.381 1.00 87.56 86 LEU A CA 1
ATOM 691 C C . LEU A 1 86 ? -13.321 -6.596 8.106 1.00 87.56 86 LEU A C 1
ATOM 693 O O . LEU A 1 86 ? -12.542 -6.090 7.306 1.00 87.56 86 LEU A O 1
ATOM 697 N N . ASN A 1 87 ? -13.866 -7.794 7.911 1.00 87.75 87 ASN A N 1
ATOM 698 C CA . ASN A 1 87 ? -13.554 -8.604 6.734 1.00 87.75 87 ASN A CA 1
ATOM 699 C C . ASN A 1 87 ? -13.874 -7.821 5.447 1.00 87.75 87 ASN A C 1
ATOM 701 O O . ASN A 1 87 ? -15.045 -7.554 5.187 1.00 87.75 87 ASN A O 1
ATOM 705 N N . PRO A 1 88 ? -12.885 -7.434 4.627 1.00 88.62 88 PRO A 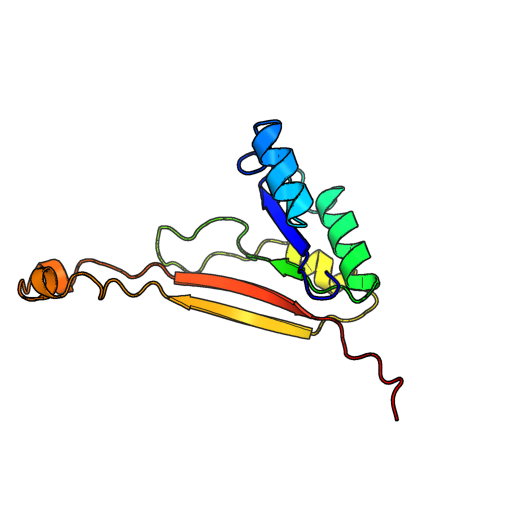N 1
ATOM 706 C CA . PRO A 1 88 ? -13.160 -6.643 3.437 1.00 88.62 88 PRO A CA 1
ATOM 707 C C . PRO A 1 88 ? -13.810 -7.508 2.352 1.00 88.62 88 PRO A C 1
ATOM 709 O O . PRO A 1 88 ? -13.515 -8.698 2.219 1.00 88.62 88 PRO A O 1
ATOM 712 N N . VAL A 1 89 ? -14.652 -6.901 1.517 1.00 91.31 89 VAL A N 1
ATOM 713 C CA . VAL A 1 89 ? -15.078 -7.532 0.262 1.00 91.31 89 VAL A CA 1
ATOM 714 C C . VAL A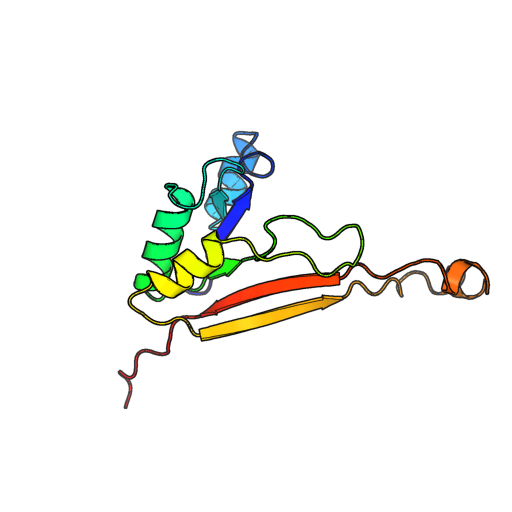 1 89 ? -13.942 -7.376 -0.742 1.00 91.31 89 VAL A C 1
ATOM 716 O O . VAL A 1 89 ? -13.522 -6.258 -1.031 1.00 91.31 89 VAL A O 1
ATOM 719 N N . ILE A 1 90 ? -13.436 -8.494 -1.264 1.00 91.19 90 ILE A N 1
ATOM 720 C CA . ILE A 1 90 ? -12.333 -8.502 -2.227 1.00 91.19 90 ILE A CA 1
ATOM 721 C C . ILE A 1 90 ? -12.911 -8.623 -3.635 1.00 91.19 90 ILE A C 1
ATOM 723 O O . ILE A 1 90 ? -13.466 -9.662 -3.992 1.00 91.19 90 ILE A O 1
ATOM 727 N N . LEU A 1 91 ? -12.749 -7.578 -4.441 1.00 92.00 91 LEU A N 1
ATOM 728 C CA . LEU A 1 91 ? -13.107 -7.566 -5.853 1.00 92.00 91 LEU A CA 1
ATOM 729 C C . LEU A 1 91 ? -11.836 -7.734 -6.705 1.00 92.00 91 LEU A C 1
ATOM 731 O O . LEU A 1 91 ? -11.019 -6.809 -6.761 1.00 92.00 91 LEU A O 1
ATOM 735 N N . PRO A 1 92 ? -11.631 -8.893 -7.355 1.00 89.88 92 PRO A N 1
ATOM 736 C CA . PRO A 1 92 ? -10.516 -9.074 -8.274 1.00 89.88 92 PRO A CA 1
ATOM 737 C C . PRO A 1 92 ? -10.761 -8.307 -9.580 1.00 89.88 92 PRO A C 1
ATOM 739 O O . PRO A 1 92 ? -11.842 -8.381 -10.164 1.00 89.88 92 PRO A O 1
ATOM 742 N N . LEU A 1 93 ? -9.735 -7.608 -10.059 1.00 87.69 93 LEU A N 1
ATOM 743 C CA . LEU A 1 93 ? -9.716 -6.895 -11.331 1.00 87.69 93 LEU A CA 1
ATOM 744 C C . LEU A 1 93 ? -8.590 -7.447 -12.211 1.00 87.69 93 LEU A C 1
ATOM 746 O O . LEU A 1 93 ? -7.465 -7.661 -11.756 1.00 87.69 93 LEU A O 1
ATOM 750 N N . TRP A 1 94 ? -8.900 -7.658 -13.488 1.00 85.75 94 TRP A N 1
ATOM 751 C CA . TRP A 1 94 ? -7.947 -8.111 -14.498 1.00 85.75 94 TRP A CA 1
ATOM 752 C C . TRP A 1 94 ? -7.849 -7.058 -15.598 1.00 85.75 94 TRP A C 1
ATOM 754 O O . TRP A 1 94 ? -8.821 -6.797 -16.309 1.00 85.75 94 TRP A O 1
ATOM 764 N N . HIS A 1 95 ? -6.690 -6.418 -15.720 1.00 81.81 95 HIS A N 1
ATOM 765 C CA . HIS A 1 95 ? -6.427 -5.428 -16.756 1.00 81.81 95 HIS A CA 1
ATOM 766 C C . HIS A 1 95 ? -5.795 -6.112 -17.966 1.00 81.81 95 HIS A C 1
ATOM 768 O O . HIS A 1 95 ? -4.767 -6.771 -17.824 1.00 81.81 95 HIS A O 1
ATOM 774 N N . VAL A 1 96 ? -6.381 -5.908 -19.148 1.00 80.81 96 VAL A N 1
ATOM 775 C CA . VAL A 1 96 ? -5.841 -6.374 -20.434 1.00 80.81 96 VAL A CA 1
ATOM 776 C C . VAL A 1 96 ? -5.554 -5.160 -21.305 1.00 80.81 96 VAL A C 1
ATOM 778 O O . VAL A 1 96 ? -6.470 -4.419 -21.665 1.00 80.81 96 VAL A O 1
ATOM 781 N N . GLU A 1 97 ? -4.289 -4.948 -21.656 1.00 69.38 97 GLU A N 1
ATOM 782 C CA . GLU A 1 97 ? -3.916 -3.954 -22.658 1.00 69.38 97 GLU A CA 1
ATOM 783 C C . GLU A 1 97 ? -4.237 -4.490 -24.060 1.00 69.38 97 GLU A C 1
ATOM 785 O O . GLU A 1 97 ? -3.740 -5.536 -24.478 1.00 69.38 97 GLU A O 1
ATOM 790 N N . ASN A 1 98 ? -5.078 -3.768 -24.803 1.00 60.41 98 ASN A N 1
ATOM 791 C CA . ASN A 1 98 ? -5.440 -4.116 -26.173 1.00 60.41 98 ASN A CA 1
ATOM 792 C C . ASN A 1 98 ? -4.728 -3.154 -27.138 1.00 60.41 98 ASN A C 1
ATOM 794 O O . ASN A 1 98 ? -5.129 -1.998 -27.258 1.00 60.41 98 ASN A O 1
ATOM 798 N N . HIS A 1 99 ? -3.703 -3.617 -27.859 1.00 56.38 99 HIS A N 1
ATOM 799 C CA . HIS A 1 99 ? -2.909 -2.813 -28.811 1.00 56.38 99 HIS A CA 1
ATOM 800 C C . HIS A 1 99 ? -3.675 -2.358 -30.082 1.00 56.38 99 HIS A C 1
ATOM 802 O O . HIS A 1 99 ? -3.073 -1.973 -31.080 1.00 56.38 99 HIS A O 1
ATOM 808 N N . ARG A 1 100 ? -5.013 -2.363 -30.085 1.00 50.16 100 ARG A N 1
ATOM 809 C CA . ARG A 1 100 ? -5.854 -2.098 -31.271 1.00 50.16 100 ARG A CA 1
ATOM 810 C C . ARG A 1 100 ? -5.890 -0.643 -31.769 1.00 50.16 100 ARG A C 1
ATOM 812 O O . ARG A 1 100 ? -6.657 -0.360 -32.683 1.00 50.16 100 ARG A O 1
ATOM 819 N N . ALA A 1 101 ? -5.090 0.272 -31.222 1.00 49.12 101 ALA A N 1
ATOM 820 C CA . ALA A 1 101 ? -5.012 1.645 -31.734 1.00 49.12 101 ALA A CA 1
ATOM 821 C C . ALA A 1 101 ? -4.200 1.778 -33.042 1.00 49.12 101 ALA A C 1
ATOM 823 O O . ALA A 1 101 ? -4.221 2.846 -33.644 1.00 49.12 101 ALA A O 1
ATOM 824 N N . ASP A 1 102 ? -3.539 0.711 -33.509 1.00 51.66 102 ASP A N 1
ATOM 825 C CA . ASP A 1 102 ? -2.650 0.737 -34.682 1.00 51.66 102 ASP A CA 1
ATOM 826 C C . ASP A 1 102 ? -3.183 -0.150 -35.830 1.00 51.66 102 ASP A C 1
ATOM 828 O O . ASP A 1 102 ? -2.563 -1.125 -36.261 1.00 51.66 102 ASP A O 1
ATOM 832 N N . TRP A 1 103 ? -4.412 0.126 -36.284 1.00 47.78 103 TRP A N 1
ATOM 833 C CA . TRP A 1 103 ? -5.123 -0.711 -37.266 1.00 47.78 103 TRP A CA 1
ATOM 834 C C . TRP A 1 103 ? -4.395 -0.839 -38.621 1.00 47.78 103 TRP A C 1
ATOM 836 O O . TRP A 1 103 ? -4.582 -1.845 -39.307 1.00 47.78 103 TRP A O 1
ATOM 846 N N . GLU A 1 104 ? -3.526 0.115 -38.981 1.00 49.78 104 GLU A N 1
ATOM 847 C CA . GLU A 1 104 ? -2.680 0.050 -40.185 1.00 49.78 104 GLU A CA 1
ATOM 848 C C . GLU A 1 104 ? -1.509 -0.941 -40.029 1.00 49.78 104 GLU A C 1
ATOM 850 O O . GLU A 1 104 ? -1.150 -1.628 -40.987 1.00 49.78 104 GLU A O 1
ATOM 855 N N . ALA A 1 105 ? -0.968 -1.128 -38.819 1.00 48.78 105 ALA A N 1
ATOM 856 C CA . ALA A 1 105 ? 0.125 -2.074 -38.558 1.00 48.78 105 ALA A CA 1
ATOM 857 C C . ALA A 1 105 ? -0.325 -3.553 -38.564 1.00 48.78 105 ALA A C 1
ATOM 859 O O . ALA A 1 105 ? 0.485 -4.465 -38.768 1.00 48.78 105 ALA A O 1
ATOM 860 N N . LEU A 1 106 ? -1.627 -3.809 -38.384 1.00 48.41 106 LEU A N 1
ATOM 861 C CA . LEU A 1 106 ? -2.227 -5.151 -38.373 1.00 48.41 106 LEU A CA 1
ATOM 862 C C . LEU A 1 106 ? -2.444 -5.758 -39.770 1.00 48.41 106 LEU A C 1
ATOM 864 O O . LEU A 1 106 ? -2.759 -6.944 -39.867 1.00 48.41 106 LEU A O 1
ATOM 868 N N . GLN A 1 107 ? -2.230 -5.002 -40.854 1.00 55.28 107 GLN A N 1
ATOM 869 C CA . GLN A 1 107 ? -2.238 -5.560 -42.215 1.00 55.28 107 GLN A CA 1
ATOM 870 C C . GLN A 1 107 ? -0.980 -6.385 -42.532 1.00 55.28 107 GLN A C 1
ATOM 872 O O . GLN A 1 107 ? -0.938 -7.068 -43.554 1.00 55.28 107 GLN A O 1
ATOM 877 N N . CYS A 1 108 ? 0.027 -6.383 -41.650 1.00 48.56 108 CYS A N 1
ATOM 878 C CA . CYS A 1 108 ? 1.189 -7.257 -41.758 1.00 48.56 108 CYS A CA 1
ATOM 879 C C . CYS A 1 108 ? 0.967 -8.577 -40.977 1.00 48.56 108 CYS A C 1
ATOM 881 O O . CYS A 1 108 ? 0.952 -8.563 -39.740 1.00 48.56 108 CYS A O 1
ATOM 883 N N . PRO A 1 109 ? 0.888 -9.752 -41.642 1.00 52.34 109 PRO A N 1
ATOM 884 C CA . PRO A 1 109 ? 0.692 -11.059 -40.990 1.00 52.34 109 PRO A CA 1
ATOM 885 C C . PRO A 1 109 ? 1.836 -11.501 -40.056 1.00 52.34 109 PRO A C 1
ATOM 887 O O . PRO A 1 109 ? 1.707 -12.506 -39.344 1.00 52.34 109 PRO A O 1
ATOM 890 N N . ALA A 1 110 ? 2.970 -10.791 -40.088 1.00 52.44 110 ALA A N 1
ATOM 891 C CA . ALA A 1 110 ? 4.114 -11.008 -39.205 1.00 52.44 110 ALA A CA 1
ATOM 892 C C . ALA A 1 110 ? 3.977 -10.238 -37.877 1.00 52.44 110 ALA A C 1
ATOM 894 O O . ALA A 1 110 ? 4.325 -10.773 -36.828 1.00 52.44 110 ALA A O 1
ATOM 895 N N . CYS A 1 111 ? 3.410 -9.025 -37.902 1.00 45.12 111 CYS A N 1
ATOM 896 C CA . CYS A 1 111 ? 3.270 -8.161 -36.724 1.00 45.12 111 CYS A CA 1
ATOM 897 C C . CYS A 1 111 ? 2.098 -8.580 -35.820 1.00 45.12 111 CYS A C 1
ATOM 899 O O . CYS A 1 111 ? 2.202 -8.512 -34.597 1.00 45.12 111 CYS A O 1
ATOM 901 N N . ALA A 1 112 ? 1.014 -9.108 -36.402 1.00 45.25 112 ALA A N 1
ATOM 902 C CA . ALA A 1 112 ? -0.185 -9.533 -35.667 1.00 45.25 112 ALA A CA 1
ATOM 903 C C . ALA A 1 112 ? 0.044 -10.693 -34.670 1.00 45.25 112 ALA A C 1
ATOM 905 O O . ALA A 1 112 ? -0.799 -10.940 -33.813 1.00 45.25 112 ALA A O 1
ATOM 906 N N . ARG A 1 113 ? 1.176 -11.409 -34.766 1.00 44.94 113 ARG A N 1
ATOM 907 C CA . ARG A 1 113 ? 1.543 -12.525 -33.873 1.00 44.94 113 ARG A CA 1
ATOM 908 C C . ARG A 1 113 ? 2.547 -12.153 -32.773 1.00 44.94 113 ARG A C 1
ATOM 910 O O . ARG A 1 113 ? 2.872 -13.016 -31.966 1.00 44.94 113 ARG A O 1
ATOM 917 N N . ALA A 1 114 ? 3.044 -10.914 -32.740 1.00 45.72 114 ALA A N 1
ATOM 918 C CA . ALA A 1 114 ? 4.225 -10.547 -31.950 1.00 45.72 114 ALA A CA 1
ATOM 919 C C . ALA A 1 114 ? 3.978 -9.559 -30.794 1.00 45.72 114 ALA A C 1
ATOM 921 O O . ALA A 1 114 ? 4.916 -9.271 -30.056 1.00 45.72 114 ALA A O 1
ATOM 922 N N . ALA A 1 115 ? 2.759 -9.049 -30.603 1.00 46.66 115 ALA A N 1
ATOM 923 C CA . ALA A 1 115 ? 2.450 -8.153 -29.487 1.00 46.66 115 ALA A CA 1
ATOM 924 C C . ALA A 1 115 ? 1.610 -8.889 -28.429 1.00 46.66 115 ALA A C 1
ATOM 926 O O . ALA A 1 115 ? 0.380 -8.863 -28.515 1.00 46.66 115 ALA A O 1
ATOM 927 N N . PRO A 1 116 ? 2.227 -9.582 -27.452 1.00 52.81 116 PRO A N 1
ATOM 928 C CA . PRO A 1 116 ? 1.485 -10.025 -26.282 1.00 52.81 116 PRO A CA 1
ATOM 929 C C . PRO A 1 116 ? 0.954 -8.775 -25.572 1.00 52.81 116 PRO A C 1
ATOM 931 O O . PRO A 1 116 ? 1.732 -7.910 -25.170 1.00 52.81 116 PRO A O 1
ATOM 934 N N . GLY A 1 117 ? -0.371 -8.653 -25.461 1.00 56.03 117 GLY A N 1
ATOM 935 C CA . GLY A 1 117 ? -0.975 -7.630 -24.610 1.00 56.03 117 GLY A CA 1
ATOM 936 C C . GLY A 1 117 ? -0.422 -7.760 -23.190 1.00 56.03 117 GLY A C 1
ATOM 937 O O . GLY A 1 117 ? -0.180 -8.872 -22.708 1.00 56.03 117 GLY A O 1
ATOM 938 N N . ARG A 1 118 ? -0.168 -6.632 -22.525 1.00 63.72 118 ARG A N 1
ATOM 939 C CA . ARG A 1 118 ? 0.232 -6.648 -21.117 1.00 63.72 118 ARG A CA 1
ATOM 940 C C . ARG A 1 118 ? -0.990 -6.940 -20.261 1.00 63.72 118 ARG A C 1
ATOM 942 O O . ARG A 1 118 ? -2.025 -6.288 -20.405 1.00 63.72 118 ARG A O 1
ATOM 949 N N . GLU A 1 119 ? -0.856 -7.905 -19.365 1.00 72.69 119 GLU A N 1
ATOM 950 C CA . GLU A 1 119 ? -1.914 -8.311 -18.442 1.00 72.69 119 GLU A CA 1
ATOM 951 C C . GLU A 1 119 ? -1.487 -8.040 -16.998 1.00 72.69 119 GLU A C 1
ATOM 953 O O . GLU A 1 119 ? -0.367 -8.369 -16.604 1.00 72.69 119 GLU A O 1
ATOM 958 N N . GLN A 1 120 ? -2.362 -7.429 -16.196 1.00 79.31 120 GLN A N 1
ATOM 959 C CA . GLN A 1 120 ? -2.060 -7.051 -14.813 1.00 79.31 120 GLN A CA 1
ATOM 960 C C . GLN A 1 120 ? -3.254 -7.311 -13.893 1.00 79.31 120 GLN A C 1
ATOM 962 O O . GLN A 1 120 ? -4.360 -6.839 -14.151 1.00 79.31 120 GLN A O 1
ATOM 967 N N . VAL A 1 121 ? -3.011 -7.992 -12.770 1.00 79.25 121 VAL A N 1
ATOM 968 C CA . VAL A 1 121 ? -4.016 -8.196 -11.715 1.00 79.25 121 VAL A CA 1
ATOM 969 C C . VAL A 1 121 ? -3.992 -7.048 -10.718 1.00 79.25 121 VAL A C 1
ATOM 971 O O . VAL A 1 121 ? -2.913 -6.627 -10.286 1.00 79.25 121 VAL A O 1
ATOM 974 N N . SER A 1 122 ? -5.167 -6.617 -10.267 1.00 83.31 122 SER A N 1
ATOM 975 C CA . SER A 1 122 ? -5.331 -5.841 -9.040 1.00 83.31 122 SER A CA 1
ATOM 976 C C . SER A 1 122 ? -6.525 -6.319 -8.210 1.00 83.31 122 SER A C 1
ATOM 978 O O . SER A 1 122 ? -7.343 -7.115 -8.665 1.00 83.31 122 SER A O 1
ATOM 980 N N . CYS A 1 123 ? -6.597 -5.873 -6.958 1.00 82.50 123 CYS A N 1
ATOM 981 C CA . CYS A 1 123 ? -7.701 -6.161 -6.049 1.00 82.50 123 CYS A CA 1
ATOM 982 C C . CYS A 1 123 ? -8.217 -4.862 -5.433 1.00 82.50 123 CYS A C 1
ATOM 984 O O . CYS A 1 123 ? -7.425 -4.050 -4.942 1.00 82.50 123 CYS A O 1
ATOM 986 N N . GLU A 1 124 ? -9.535 -4.701 -5.394 1.00 81.69 124 GLU A N 1
ATOM 987 C CA . GLU A 1 124 ? -10.187 -3.704 -4.550 1.00 81.69 124 GLU A CA 1
ATOM 988 C C . GLU A 1 124 ? -10.688 -4.364 -3.267 1.00 81.69 124 GLU A C 1
ATOM 990 O O . GLU A 1 124 ? -11.425 -5.346 -3.295 1.00 81.69 124 GLU A O 1
ATOM 995 N N . PHE A 1 125 ? -10.261 -3.817 -2.137 1.00 79.69 125 PHE A N 1
ATOM 996 C CA . PHE A 1 125 ? -10.737 -4.147 -0.805 1.00 79.69 125 PHE A CA 1
ATOM 997 C C . PHE A 1 125 ? -11.774 -3.100 -0.433 1.00 79.69 125 PHE A C 1
ATOM 999 O O . PHE A 1 125 ? -11.433 -1.960 -0.117 1.00 79.69 125 PHE A O 1
ATOM 1006 N N . LEU A 1 126 ? -13.041 -3.474 -0.542 1.00 77.62 126 LEU A N 1
ATOM 1007 C CA . LEU A 1 126 ? -14.175 -2.613 -0.246 1.00 77.62 126 LEU A CA 1
ATOM 1008 C C . LEU A 1 126 ? -14.622 -2.821 1.206 1.00 77.62 126 LEU A C 1
ATOM 1010 O O . LEU A 1 126 ? -14.530 -3.946 1.715 1.00 77.62 126 LEU A O 1
ATOM 1014 N N . PRO A 1 127 ? -15.149 -1.776 1.870 1.00 72.44 127 PRO A N 1
ATOM 1015 C CA . PRO A 1 127 ? -15.825 -1.970 3.140 1.00 72.44 127 PRO A CA 1
ATOM 1016 C C . PRO A 1 127 ? -16.972 -2.962 2.968 1.00 72.44 127 PRO A C 1
ATOM 1018 O O . PRO A 1 127 ? -17.741 -2.877 2.006 1.00 72.44 127 PRO A O 1
ATOM 1021 N N . GLN A 1 128 ? -17.124 -3.877 3.924 1.00 63.19 128 GLN A N 1
ATOM 1022 C CA . GLN A 1 128 ? -18.416 -4.525 4.105 1.00 63.19 128 GLN A CA 1
ATOM 1023 C C . GLN A 1 128 ? -19.445 -3.427 4.374 1.00 63.19 128 GLN A C 1
ATOM 1025 O O . GLN A 1 128 ? -19.214 -2.552 5.209 1.00 63.19 128 GLN A O 1
ATOM 1030 N N . ALA A 1 129 ? -20.555 -3.439 3.634 1.00 56.12 129 ALA A N 1
ATOM 1031 C CA . ALA A 1 129 ? -21.673 -2.560 3.935 1.00 56.12 129 ALA A CA 1
ATOM 1032 C C . ALA A 1 129 ? -22.040 -2.762 5.412 1.00 56.12 129 ALA A C 1
ATOM 1034 O O . ALA A 1 129 ? -22.377 -3.875 5.813 1.00 56.12 129 ALA A O 1
ATOM 1035 N N . ILE A 1 130 ? -21.910 -1.710 6.225 1.00 52.25 130 ILE A N 1
ATOM 1036 C CA . ILE A 1 130 ? -22.359 -1.739 7.617 1.00 52.25 130 ILE A CA 1
ATOM 1037 C C . ILE A 1 130 ? -23.876 -1.967 7.558 1.00 52.25 130 ILE A C 1
ATOM 1039 O O . ILE A 1 130 ? -24.561 -1.157 6.928 1.00 52.25 130 ILE A O 1
ATOM 1043 N N . PRO A 1 131 ? -24.425 -3.036 8.159 1.00 44.28 131 PRO A N 1
ATOM 1044 C CA . PRO A 1 131 ? -25.852 -3.342 8.104 1.00 44.28 131 PRO A CA 1
ATOM 1045 C C . PRO A 1 131 ? -26.676 -2.438 9.042 1.00 44.28 131 PRO A C 1
ATOM 1047 O O . PRO A 1 131 ? -27.577 -2.909 9.722 1.00 44.28 131 PRO A O 1
ATOM 1050 N N . GLU A 1 132 ? -26.391 -1.135 9.083 1.00 44.31 132 GLU A N 1
ATOM 1051 C CA . GLU A 1 132 ? -27.190 -0.148 9.816 1.00 44.31 132 GLU A CA 1
ATOM 1052 C C . GLU A 1 132 ? -27.813 0.855 8.845 1.00 44.31 132 GLU A C 1
ATOM 1054 O O . GLU A 1 132 ? -27.392 2.003 8.729 1.00 44.31 132 GLU A O 1
ATOM 1059 N N . LEU A 1 133 ? -28.799 0.359 8.098 1.00 47.75 133 LEU A N 1
ATOM 1060 C CA . LEU A 1 133 ? -29.898 1.098 7.467 1.00 47.75 133 LEU A CA 1
ATOM 1061 C C . LEU A 1 133 ? -30.930 0.047 7.011 1.00 47.75 133 LEU A C 1
ATOM 1063 O O . LEU A 1 133 ? -31.066 -0.246 5.823 1.00 47.75 133 LEU A O 1
ATOM 1067 N N . SER A 1 134 ? -31.608 -0.564 7.988 1.00 37.72 134 SER A N 1
ATOM 1068 C CA . SER A 1 134 ? -32.848 -1.338 7.827 1.00 37.72 134 SER A CA 1
ATOM 1069 C C . SER A 1 134 ? -33.882 -0.840 8.822 1.00 37.72 134 SER A C 1
ATOM 1071 O O . SER A 1 134 ? -33.491 -0.744 10.008 1.00 37.72 134 SER A O 1
#

InterPro domains:
  IPR000872 Tafazzin [PR00979] (5-16)
  IPR000872 Tafazzin [PR00979] (19-34)
  IPR000872 Tafazzin [PR00979] (51-65)
  IPR000872 Tafazzin [PR00979] (73-94)
  IPR000872 Tafazzin [PTHR12497] (2-96)
  IPR002123 Phospholipid/glycerol acyltransferase [PF01553] (6-95)
  IPR002123 Phospholipid/glycerol acyltransferase [SM00563] (1-98)

pLDDT: mean 79.57, std 16.74, range [37.72, 96.31]